Protein AF-A0A8S3GW99-F1 (afdb_monomer)

pLDDT: mean 95.67, std 4.58, range [60.59, 98.62]

Foldseek 3Di:
DDAWWDPVQADPQWDADPSNLDIDHDDADFDTGTPDDDDDDDDDDKDAQADDDPPDKAWDFDFDPPDGRGHHAQCEQGGWTFMQAQRWIHHVNDTDHDDRGGDDHGDID

InterPro domains:
  IPR001870 B30.2/SPRY domain [PS50188] (1-109)
  IPR003877 SPRY domain [PF00622] (43-108)
  IPR013320 Concanavalin A-like lectin/glucanase domain superfamily [SSF49899] (12-106)
  IPR037353 Histone methyltransferase complex subunit ASH2 [PTHR10598] (8-109)
  IPR043136 B30.2/SPRY domain superfamily [G3DSA:2.60.120.920] (6-109)

Nearest PDB structures (foldseek):
  5f6k-assembly1_A  TM=9.921E-01  e=7.432E-11  Homo sapiens
  7bre-assembly2_D  TM=9.880E-01  e=1.049E-10  Homo sapiens
  4x8n-assembly1_A  TM=9.887E-01  e=1.321E-10  Homo sapiens
  5f6k-assembly1_B  TM=9.638E-01  e=1.049E-10  Homo sapiens
  7bre-assembly1_A  TM=9.638E-01  e=1.247E-10  Homo sapiens

Secondary structure (DSSP, 8-state):
----EEEEEE-TT-EE-TTSS-EE--SS---EEES----SS------B-----TT---EEEEE-TTS-TTS-TTSSTTEEEEETTTTEEEETTEEEE--SS---TT-B-

Organism: NCBI:txid392030

Mean predicted aligned error: 2.86 Å

Solvent-accessible surface area (backbone atoms only — not comparable to full-atom values): 6580 Å² total; per-residue (Å²): 133,87,56,43,52,28,85,82,50,44,30,88,76,51,44,66,47,96,68,22,80,49,78,50,70,85,74,76,60,51,31,69,37,61,67,72,84,87,89,79,88,89,84,86,82,74,49,71,33,86,75,65,61,90,95,63,78,56,65,51,73,55,68,48,93,82,41,64,37,75,33,46,64,5,50,43,87,36,18,38,19,43,26,28,61,59,12,25,32,25,39,57,62,44,76,42,86,74,39,92,58,35,65,53,61,75,40,76,82

Sequence (109 aa):
EEKFYSIIYLAQQLKLNDDRLTVTGDKGYCSVRSTHSVSHGAWYYEVTITSMPPNTATRIGWAQLLANLQTPIGTDKFGYSWRSRKGTIFHEACGLHYSNEGYRENDVL

Structure (mmCIF, N/CA/C/O backbone):
data_AF-A0A8S3GW99-F1
#
_entry.id   AF-A0A8S3GW99-F1
#
loop_
_atom_site.group_PDB
_atom_site.id
_atom_site.type_symbol
_atom_site.label_atom_id
_atom_site.label_alt_id
_atom_site.label_comp_id
_atom_site.label_asym_id
_atom_site.label_entity_id
_atom_site.label_seq_id
_atom_site.pdbx_PDB_ins_code
_atom_site.Cartn_x
_atom_site.Cartn_y
_atom_site.Cartn_z
_atom_site.occupancy
_atom_site.B_iso_or_equiv
_atom_site.auth_seq_id
_atom_site.auth_comp_id
_atom_site.auth_asym_id
_atom_site.auth_atom_id
_atom_site.pdbx_PDB_model_num
ATOM 1 N N . GLU A 1 1 ? -13.797 -19.534 3.201 1.00 60.59 1 GLU A N 1
ATOM 2 C CA . GLU A 1 1 ? -13.672 -18.110 2.837 1.00 60.59 1 GLU A CA 1
ATOM 3 C C . GLU A 1 1 ? -12.289 -17.853 2.277 1.00 60.59 1 GLU A C 1
ATOM 5 O O . GLU A 1 1 ? -11.320 -18.438 2.761 1.00 60.59 1 GLU A O 1
ATOM 10 N N . GLU A 1 2 ? -12.213 -17.072 1.205 1.00 74.44 2 GLU A N 1
ATOM 11 C CA . GLU A 1 2 ? -10.954 -16.759 0.541 1.00 74.44 2 GLU A CA 1
ATOM 12 C C . GLU A 1 2 ? -10.189 -15.714 1.350 1.00 74.44 2 GLU A C 1
ATOM 14 O O . GLU A 1 2 ? -10.726 -14.681 1.734 1.00 74.44 2 GLU A O 1
ATOM 19 N N . LYS A 1 3 ? -8.924 -16.006 1.632 1.00 88.00 3 LYS A N 1
ATOM 20 C CA . LYS A 1 3 ? -8.065 -15.132 2.419 1.00 88.00 3 LYS A CA 1
ATOM 21 C C . LYS A 1 3 ? -7.227 -14.267 1.474 1.00 88.00 3 LYS A C 1
ATOM 23 O O . LYS A 1 3 ? -6.405 -14.811 0.732 1.00 88.00 3 LYS A O 1
ATOM 28 N N . PHE A 1 4 ? -7.414 -12.949 1.515 1.00 92.75 4 PHE A N 1
ATOM 29 C CA . PHE A 1 4 ? -6.832 -12.039 0.525 1.00 92.75 4 PHE A CA 1
ATOM 30 C C . PHE A 1 4 ? -5.401 -11.607 0.853 1.00 92.75 4 PHE A C 1
ATOM 32 O O . PHE A 1 4 ? -4.526 -11.707 -0.003 1.00 92.75 4 PHE A O 1
ATOM 39 N N . TYR A 1 5 ? -5.123 -11.148 2.075 1.00 96.75 5 TYR A N 1
ATOM 40 C CA . TYR A 1 5 ? -3.781 -10.686 2.434 1.00 96.75 5 TYR A CA 1
ATOM 41 C C . TYR A 1 5 ? -2.825 -11.853 2.706 1.00 96.75 5 TYR A C 1
ATOM 43 O O . TYR A 1 5 ? -3.138 -12.808 3.426 1.00 96.75 5 TYR A O 1
ATOM 51 N N . SER A 1 6 ? -1.628 -11.771 2.126 1.00 95.62 6 SER A N 1
ATOM 52 C CA . SER A 1 6 ? -0.578 -12.771 2.297 1.00 95.62 6 SER A CA 1
ATOM 53 C C . SER A 1 6 ? 0.076 -12.656 3.671 1.00 95.62 6 SER A C 1
ATOM 55 O O . SER A 1 6 ? 0.345 -11.560 4.146 1.00 95.62 6 SER A O 1
ATOM 57 N N . ILE A 1 7 ? 0.403 -13.800 4.278 1.00 95.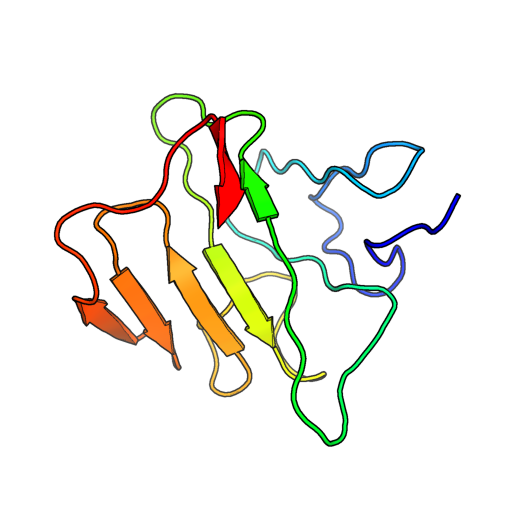31 7 ILE A N 1
ATOM 58 C CA . ILE A 1 7 ? 1.236 -13.877 5.495 1.00 95.31 7 ILE A CA 1
ATOM 59 C C . ILE A 1 7 ? 2.735 -13.958 5.177 1.00 95.31 7 ILE A C 1
ATOM 61 O O . ILE A 1 7 ? 3.560 -13.804 6.068 1.00 95.31 7 ILE A O 1
ATOM 65 N N . ILE A 1 8 ? 3.085 -14.224 3.914 1.00 95.12 8 ILE A N 1
ATOM 66 C CA . ILE A 1 8 ? 4.474 -14.322 3.441 1.00 95.12 8 ILE A CA 1
ATOM 67 C C . ILE A 1 8 ? 4.960 -12.941 2.989 1.00 95.12 8 ILE A C 1
ATOM 69 O O . ILE A 1 8 ? 6.079 -12.538 3.288 1.00 95.12 8 ILE A O 1
ATOM 73 N N . TYR A 1 9 ? 4.100 -12.196 2.290 1.00 96.69 9 TYR A N 1
ATOM 74 C CA . TYR A 1 9 ? 4.392 -10.854 1.782 1.00 96.69 9 TYR A CA 1
ATOM 75 C C . TYR A 1 9 ? 3.772 -9.779 2.680 1.00 96.69 9 TYR A C 1
ATOM 77 O O . TYR A 1 9 ? 2.976 -8.955 2.229 1.00 96.69 9 TYR A O 1
ATOM 85 N N . LEU A 1 10 ? 4.135 -9.825 3.960 1.00 96.56 10 LEU A N 1
ATOM 86 C CA . LEU A 1 10 ? 3.6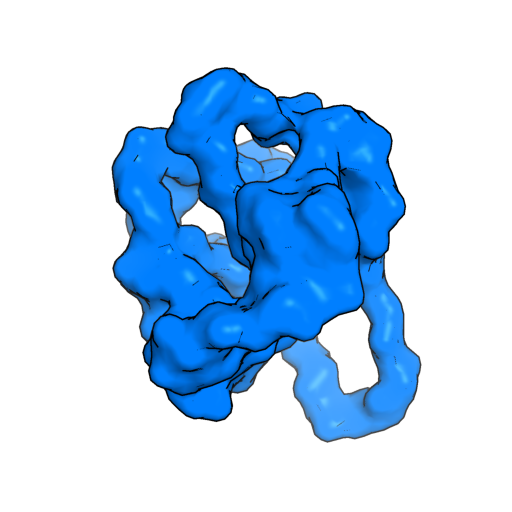32 -8.977 5.036 1.00 96.56 10 LEU A CA 1
ATOM 87 C C . LEU A 1 10 ? 4.815 -8.372 5.792 1.00 96.56 10 LEU A C 1
ATOM 89 O O . LEU A 1 10 ? 5.723 -9.089 6.209 1.00 96.56 10 LEU A O 1
ATOM 93 N N . ALA A 1 11 ? 4.807 -7.058 5.999 1.00 97.38 11 ALA A N 1
ATOM 94 C CA . ALA A 1 11 ? 5.732 -6.441 6.940 1.00 97.38 11 ALA A CA 1
ATOM 95 C C . ALA A 1 11 ? 5.408 -6.861 8.383 1.00 97.38 11 ALA A C 1
ATOM 97 O O . ALA A 1 11 ? 4.251 -6.834 8.790 1.00 97.38 11 ALA A O 1
ATOM 98 N N . GLN A 1 12 ? 6.432 -7.196 9.174 1.00 94.56 12 GLN A N 1
ATOM 99 C CA . GLN A 1 12 ? 6.282 -7.735 10.536 1.00 94.56 12 GLN A CA 1
ATOM 100 C C . GLN A 1 12 ? 5.457 -6.839 11.479 1.00 94.56 12 GLN A C 1
ATOM 102 O O . GLN A 1 12 ? 4.866 -7.319 12.441 1.00 94.56 12 GLN A O 1
ATOM 107 N N . GLN A 1 13 ? 5.439 -5.532 11.226 1.00 94.38 13 GLN A N 1
ATOM 108 C CA . GLN A 1 13 ? 4.748 -4.535 12.037 1.00 94.38 13 GLN A CA 1
ATOM 109 C C . GLN A 1 13 ? 3.239 -4.466 11.752 1.00 94.38 13 GLN A C 1
ATOM 111 O O . GLN A 1 13 ? 2.508 -3.856 12.532 1.00 94.38 13 GLN A O 1
ATOM 116 N N . LEU A 1 14 ? 2.769 -5.061 10.651 1.00 96.75 14 LEU A N 1
ATOM 117 C CA . LEU A 1 14 ? 1.354 -5.089 10.292 1.00 96.75 14 LEU A CA 1
ATOM 118 C C . LEU A 1 14 ? 0.637 -6.249 10.978 1.00 96.75 14 LEU A C 1
ATOM 120 O O . LEU A 1 14 ? 1.153 -7.359 11.092 1.00 96.75 14 LEU A O 1
ATOM 124 N N . LYS A 1 15 ? -0.596 -5.982 11.397 1.00 96.44 15 LYS A N 1
ATOM 125 C CA . LYS A 1 15 ? -1.490 -6.949 12.030 1.00 96.44 15 LYS A CA 1
ATOM 126 C C . LYS A 1 15 ? -2.592 -7.304 11.043 1.00 96.44 15 LYS A C 1
ATOM 128 O O . LYS A 1 15 ? -3.250 -6.410 10.511 1.00 96.44 15 LYS A O 1
ATOM 133 N N . LEU A 1 16 ? -2.775 -8.597 10.804 1.00 96.56 16 LEU A N 1
ATOM 134 C CA . LEU A 1 16 ? -3.909 -9.118 10.049 1.00 96.56 16 LEU A CA 1
ATOM 135 C C . LEU A 1 16 ? -4.980 -9.616 11.016 1.00 96.56 16 LEU A C 1
ATOM 137 O O . LEU A 1 16 ? -4.664 -10.184 12.058 1.00 96.56 16 LEU A O 1
ATOM 141 N N . ASN A 1 17 ? -6.235 -9.419 10.632 1.00 95.25 17 ASN A N 1
ATOM 142 C CA . ASN A 1 17 ? -7.372 -10.162 11.169 1.00 95.25 17 ASN A CA 1
ATOM 143 C C . ASN A 1 17 ? -7.230 -11.666 10.813 1.00 95.25 17 ASN A C 1
ATOM 145 O O . ASN A 1 17 ? -6.599 -12.015 9.811 1.00 95.25 17 ASN A O 1
ATOM 149 N N . ASP A 1 18 ? -7.819 -12.554 11.615 1.00 93.56 18 ASP A N 1
ATOM 150 C CA . ASP A 1 18 ? -7.912 -14.005 11.401 1.00 93.56 18 ASP A CA 1
ATOM 151 C C . ASP A 1 18 ? -8.460 -14.404 10.012 1.00 93.56 18 ASP A C 1
ATOM 153 O O . ASP A 1 18 ? -7.984 -15.376 9.393 1.00 93.56 18 ASP A O 1
ATOM 157 N N . ASP A 1 19 ? -9.423 -13.637 9.486 1.00 93.94 19 ASP A N 1
ATOM 158 C CA . ASP A 1 19 ? -9.983 -13.809 8.136 1.00 93.94 19 ASP A CA 1
ATOM 159 C C . ASP A 1 19 ? -9.005 -13.389 7.018 1.00 93.94 19 ASP A C 1
ATOM 161 O O . ASP A 1 19 ? -9.125 -13.829 5.873 1.00 93.94 19 ASP A O 1
ATOM 165 N N . ARG A 1 20 ? -7.959 -12.625 7.363 1.00 95.12 20 ARG A N 1
ATOM 166 C CA . ARG A 1 20 ? -6.979 -12.000 6.457 1.00 95.12 20 ARG A CA 1
ATOM 167 C C . ARG A 1 20 ? -7.619 -11.122 5.373 1.00 95.12 20 ARG A C 1
ATOM 169 O O . ARG A 1 20 ? -7.104 -11.049 4.254 1.00 95.12 20 ARG A O 1
ATOM 176 N N . LEU A 1 21 ? -8.705 -10.439 5.717 1.00 95.56 21 LEU A N 1
ATOM 177 C CA . LEU A 1 21 ? -9.390 -9.435 4.899 1.00 95.56 21 LEU A CA 1
ATOM 178 C C . LEU A 1 21 ? -9.183 -8.009 5.421 1.00 95.56 21 LEU A C 1
ATOM 180 O O . LEU A 1 21 ? -9.350 -7.054 4.669 1.00 95.56 21 LEU A O 1
ATOM 184 N N . THR A 1 22 ? -8.724 -7.862 6.665 1.00 96.31 22 THR A N 1
ATOM 185 C CA . THR A 1 22 ? -8.373 -6.564 7.258 1.00 96.31 22 THR A CA 1
ATOM 186 C C . THR A 1 22 ? -6.909 -6.537 7.671 1.00 96.31 22 THR A C 1
ATOM 188 O O . THR A 1 22 ? -6.402 -7.483 8.280 1.00 96.31 22 THR A O 1
ATOM 191 N N . VAL A 1 23 ? -6.241 -5.422 7.374 1.00 97.00 23 VAL A N 1
ATOM 192 C CA . VAL A 1 23 ? -4.878 -5.121 7.818 1.00 97.00 23 VAL A CA 1
ATOM 193 C C . VAL A 1 23 ? -4.857 -3.813 8.604 1.00 97.00 23 VAL A C 1
ATOM 195 O O . VAL A 1 23 ? -5.539 -2.850 8.259 1.00 97.00 23 VAL A O 1
ATOM 198 N N . THR A 1 24 ? -4.067 -3.764 9.671 1.00 96.50 24 THR A N 1
ATOM 199 C CA . THR A 1 24 ? -3.865 -2.561 10.486 1.00 96.50 24 THR A CA 1
ATOM 200 C C . THR A 1 24 ? -2.385 -2.388 10.806 1.00 96.50 24 THR A C 1
ATOM 202 O O . THR A 1 24 ? -1.678 -3.361 11.063 1.00 96.50 24 THR A O 1
ATOM 205 N N . GLY A 1 25 ? -1.910 -1.144 10.800 1.00 93.62 25 GLY A N 1
ATOM 206 C CA . GLY A 1 25 ? -0.550 -0.779 11.196 1.00 93.62 25 GLY A CA 1
ATOM 207 C C . GLY A 1 25 ? -0.560 0.368 12.202 1.00 93.62 25 GLY A C 1
ATOM 208 O O . GLY A 1 25 ? -1.435 1.228 12.151 1.00 93.62 25 GLY A O 1
ATOM 209 N N . ASP A 1 26 ? 0.412 0.374 13.114 1.00 88.56 26 ASP A N 1
ATOM 210 C CA . ASP A 1 26 ? 0.540 1.376 14.183 1.00 88.56 26 ASP A CA 1
ATOM 211 C C . ASP A 1 26 ? 1.931 2.045 14.250 1.00 88.56 26 ASP A C 1
ATOM 213 O O . ASP A 1 26 ? 2.110 3.027 14.972 1.00 88.56 26 ASP A O 1
ATOM 217 N N . LYS A 1 27 ? 2.919 1.567 13.475 1.00 83.69 27 LYS A N 1
ATOM 218 C CA . LYS A 1 27 ? 4.316 2.041 13.505 1.00 83.69 27 LYS A CA 1
ATOM 219 C C . LYS A 1 27 ? 4.846 2.391 12.119 1.00 83.69 27 LYS A C 1
ATOM 221 O O . LYS A 1 27 ? 5.498 1.581 11.466 1.00 83.69 27 LYS A O 1
ATOM 226 N N . GLY A 1 28 ? 4.624 3.640 11.712 1.00 91.44 28 GLY A N 1
ATOM 227 C CA . GLY A 1 28 ? 5.118 4.157 10.437 1.00 91.44 28 GLY A CA 1
ATOM 228 C C . GLY A 1 28 ? 4.535 3.423 9.227 1.00 91.44 28 GLY A C 1
ATOM 229 O O . GLY A 1 28 ? 3.611 2.620 9.341 1.00 91.44 28 GLY A O 1
ATOM 230 N N . TYR A 1 29 ? 5.062 3.730 8.044 1.00 95.25 29 TYR A N 1
ATOM 231 C CA . TYR A 1 29 ? 4.619 3.070 6.823 1.00 95.25 29 TYR A CA 1
ATOM 232 C C . TYR A 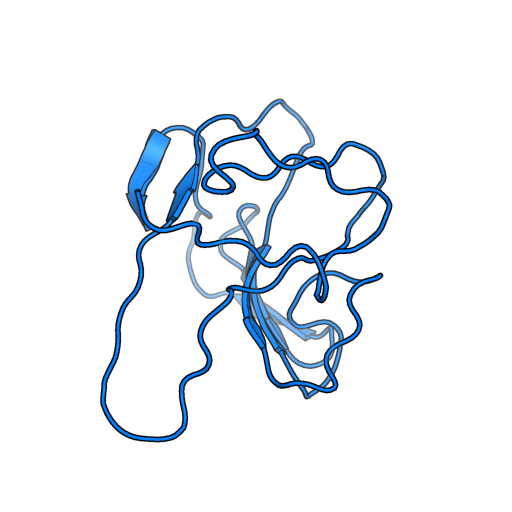1 29 ? 5.343 1.749 6.601 1.00 95.25 29 TYR A C 1
ATOM 234 O O . TYR A 1 29 ? 6.567 1.684 6.624 1.00 95.25 29 TYR A O 1
ATOM 242 N N . CYS A 1 30 ? 4.557 0.739 6.272 1.00 97.00 30 CYS A N 1
ATOM 243 C CA . CYS A 1 30 ? 4.985 -0.532 5.718 1.00 97.00 30 CYS A CA 1
ATOM 244 C C . CYS A 1 30 ? 3.823 -1.106 4.889 1.00 97.00 30 CYS A C 1
ATOM 246 O O . CYS A 1 30 ? 2.753 -0.494 4.816 1.00 97.00 30 CYS A O 1
ATOM 248 N N . SER A 1 31 ? 4.043 -2.234 4.222 1.00 97.56 31 SER A N 1
ATOM 249 C CA . SER A 1 31 ? 3.128 -2.759 3.210 1.00 97.56 31 SER A CA 1
ATOM 250 C C . SER A 1 31 ? 2.849 -4.253 3.386 1.00 97.56 31 SER A C 1
ATOM 252 O O . SER A 1 31 ? 3.657 -5.011 3.927 1.00 97.56 31 SER A O 1
ATOM 254 N N . VAL A 1 32 ? 1.694 -4.673 2.875 1.00 97.88 32 VAL A N 1
ATOM 255 C CA . VAL A 1 32 ? 1.287 -6.070 2.686 1.00 97.88 32 VAL A CA 1
ATOM 256 C C . VAL A 1 32 ? 0.848 -6.260 1.235 1.00 97.88 32 VAL A C 1
ATOM 258 O O . VAL A 1 32 ? 0.427 -5.299 0.591 1.00 97.88 32 VAL A O 1
ATOM 261 N N . ARG A 1 33 ? 0.944 -7.482 0.709 1.00 97.38 33 ARG A N 1
ATOM 262 C CA . ARG A 1 33 ? 0.427 -7.840 -0.622 1.00 97.38 33 ARG A CA 1
ATOM 263 C C . ARG A 1 33 ? -0.706 -8.854 -0.542 1.00 97.38 33 ARG A C 1
ATOM 265 O O . ARG A 1 33 ? -0.835 -9.586 0.441 1.00 97.38 33 ARG A O 1
ATOM 272 N N . SER A 1 34 ? -1.488 -8.925 -1.612 1.00 96.19 34 SER A N 1
ATOM 273 C CA . SER A 1 34 ? -2.458 -9.993 -1.836 1.00 96.19 34 SER A CA 1
ATOM 274 C C . SER A 1 34 ? -1.778 -11.363 -1.982 1.00 96.19 34 SER A C 1
ATOM 276 O O . SER A 1 34 ? -0.575 -11.476 -2.232 1.00 96.19 34 SER A O 1
ATOM 278 N N . THR A 1 35 ? -2.562 -12.427 -1.837 1.00 95.50 35 THR A N 1
ATOM 279 C CA . THR A 1 35 ? -2.184 -13.814 -2.145 1.00 95.50 35 THR A CA 1
ATOM 280 C C . THR A 1 35 ? -2.109 -14.083 -3.647 1.00 95.50 35 THR A C 1
ATOM 282 O O . THR A 1 35 ? -1.377 -14.975 -4.070 1.00 95.50 35 THR A O 1
ATOM 285 N N . HIS A 1 36 ? -2.810 -13.282 -4.450 1.00 93.44 36 HIS A N 1
ATOM 286 C CA . HIS A 1 36 ? -2.888 -13.417 -5.901 1.00 93.44 36 HIS A CA 1
ATOM 287 C C . HIS A 1 36 ? -2.084 -12.326 -6.605 1.00 93.44 36 HIS A C 1
ATOM 289 O O . HIS A 1 36 ? -2.096 -11.166 -6.192 1.00 93.44 36 HIS A O 1
ATOM 295 N N . SER A 1 37 ? -1.403 -12.708 -7.686 1.00 94.25 37 SER A N 1
ATOM 296 C CA . SER A 1 37 ? -0.685 -11.790 -8.572 1.00 94.25 37 SER A CA 1
ATOM 297 C C . SER A 1 37 ? -1.360 -11.734 -9.938 1.00 94.25 37 SER A C 1
ATOM 299 O O . SER A 1 37 ? -1.966 -12.709 -10.379 1.00 94.25 37 SER A O 1
ATOM 301 N N . VAL A 1 38 ? -1.234 -10.592 -10.608 1.00 96.19 38 VAL A N 1
ATOM 302 C CA . VAL A 1 38 ? -1.737 -10.380 -11.965 1.00 96.19 38 VAL A CA 1
ATOM 303 C C . VAL A 1 38 ? -0.561 -10.419 -12.934 1.00 96.19 38 VAL A C 1
ATOM 305 O O . VAL A 1 38 ? 0.423 -9.711 -12.731 1.00 96.19 38 VAL A O 1
ATOM 308 N N . SER A 1 39 ? -0.660 -11.235 -13.987 1.00 96.44 39 SER A N 1
ATOM 309 C CA . SER A 1 39 ? 0.355 -11.299 -15.050 1.00 96.44 39 SER A CA 1
ATOM 310 C C . SER A 1 39 ? -0.119 -10.690 -16.373 1.00 96.44 39 SER A C 1
ATOM 312 O O . SER A 1 39 ? 0.664 -10.028 -17.043 1.00 96.44 39 SER A O 1
ATOM 314 N N . HIS A 1 40 ? -1.3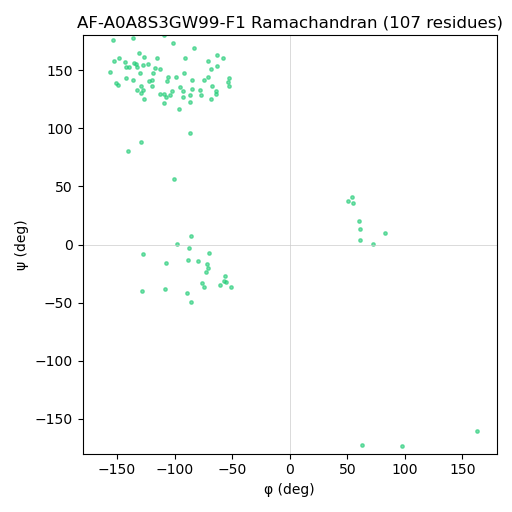89 -10.887 -16.743 1.00 97.12 40 HIS A N 1
ATOM 315 C CA . HIS A 1 40 ? -1.977 -10.433 -18.010 1.00 97.12 40 HIS A CA 1
ATOM 316 C C . HIS A 1 40 ? -3.485 -10.204 -17.850 1.00 97.12 40 HIS A C 1
ATOM 318 O O . HIS A 1 40 ? -4.097 -10.824 -16.985 1.00 97.12 40 HIS A O 1
ATOM 324 N N . GLY A 1 41 ? -4.097 -9.385 -18.7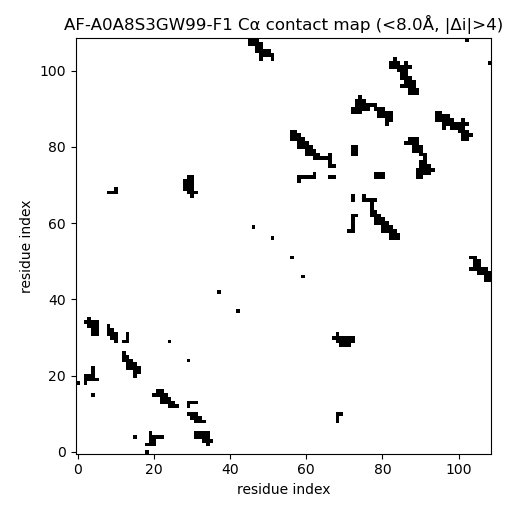12 1.00 97.56 41 GLY A N 1
ATOM 325 C CA . GLY A 1 41 ? -5.544 -9.119 -18.726 1.00 97.56 41 GLY A CA 1
ATOM 326 C C . GLY A 1 41 ? -5.951 -7.831 -18.002 1.00 97.56 41 GLY A C 1
ATOM 327 O O . GLY A 1 41 ? -5.098 -7.051 -17.582 1.00 97.56 41 GLY A O 1
ATOM 328 N N . ALA A 1 42 ? -7.262 -7.614 -17.872 1.00 97.38 42 ALA A N 1
ATOM 329 C CA . ALA A 1 42 ? -7.849 -6.487 -17.150 1.00 97.38 42 ALA A CA 1
ATOM 330 C C . ALA A 1 42 ? -8.498 -6.983 -15.855 1.00 97.38 42 ALA A C 1
ATOM 332 O O . ALA A 1 42 ? -9.270 -7.939 -15.870 1.00 97.38 42 ALA A O 1
ATOM 333 N N . TRP A 1 43 ? -8.166 -6.331 -14.746 1.00 96.81 43 TRP A N 1
ATOM 334 C CA . TRP A 1 43 ? -8.551 -6.746 -13.401 1.00 96.81 43 TRP A CA 1
ATOM 335 C C . TRP A 1 43 ? -8.931 -5.517 -12.596 1.00 96.81 43 TRP A C 1
ATOM 337 O O . TRP A 1 43 ? -8.412 -4.426 -12.841 1.00 96.81 43 TRP A O 1
ATOM 347 N N . TYR A 1 44 ? -9.792 -5.714 -11.609 1.00 95.88 44 TYR A N 1
ATOM 348 C CA . TYR A 1 44 ? -10.108 -4.704 -10.615 1.00 95.88 44 TYR A CA 1
ATOM 349 C C . TYR A 1 44 ? -10.117 -5.348 -9.229 1.00 95.88 44 TYR A C 1
ATOM 351 O O . TYR A 1 44 ? -10.274 -6.561 -9.090 1.00 95.88 44 TYR A O 1
ATOM 359 N N . TYR A 1 45 ? -9.903 -4.523 -8.216 1.00 95.81 45 TYR A N 1
ATOM 360 C CA . TYR A 1 45 ? -10.121 -4.847 -6.816 1.00 95.81 45 TYR A CA 1
ATOM 361 C C . TYR A 1 45 ? -10.662 -3.587 -6.152 1.00 95.81 45 TYR A C 1
ATOM 363 O O . TYR A 1 45 ? -10.425 -2.489 -6.656 1.00 95.81 45 TYR A O 1
ATOM 371 N N . GLU A 1 46 ? -11.352 -3.757 -5.035 1.00 97.12 46 GLU A N 1
ATOM 372 C CA . GLU A 1 46 ? -11.846 -2.644 -4.233 1.00 97.12 46 GLU A CA 1
ATOM 373 C C . GLU A 1 46 ? -11.195 -2.673 -2.853 1.00 97.12 46 GLU A C 1
ATOM 375 O O . GLU A 1 46 ? -10.813 -3.736 -2.347 1.00 97.12 46 GLU A O 1
ATOM 380 N N . VAL A 1 47 ? -11.064 -1.503 -2.229 1.00 97.31 47 VAL A N 1
ATOM 381 C CA . VAL A 1 47 ? -10.620 -1.393 -0.834 1.00 97.31 47 VAL A CA 1
ATOM 382 C C . VAL A 1 47 ? -11.613 -0.568 -0.043 1.00 97.31 47 VAL A C 1
ATOM 384 O O . VAL A 1 47 ? -11.871 0.588 -0.363 1.00 97.31 47 VAL A O 1
ATOM 387 N N . THR A 1 48 ? -12.108 -1.143 1.049 1.00 98.12 48 THR A N 1
ATOM 388 C CA . THR A 1 48 ? -12.894 -0.412 2.041 1.00 98.12 48 THR A CA 1
ATOM 389 C C . THR A 1 48 ? -11.990 0.112 3.148 1.00 98.12 48 THR A C 1
ATOM 391 O O . THR A 1 48 ? -11.251 -0.647 3.781 1.00 98.12 48 THR A O 1
ATOM 394 N N . ILE A 1 49 ? -12.070 1.410 3.428 1.00 97.88 49 ILE A N 1
ATOM 395 C CA . ILE A 1 49 ? -11.361 2.019 4.555 1.00 97.88 49 ILE A CA 1
ATOM 396 C C . ILE A 1 49 ? -12.224 1.899 5.807 1.00 97.88 49 ILE A C 1
ATOM 398 O O . ILE A 1 49 ? -13.098 2.721 6.058 1.00 97.88 49 ILE A O 1
ATOM 402 N N . THR A 1 50 ? -11.975 0.868 6.607 1.00 97.12 50 THR A N 1
ATOM 403 C CA . THR A 1 50 ? -12.806 0.556 7.779 1.00 97.12 50 THR A CA 1
ATOM 404 C C . THR A 1 50 ? -12.566 1.478 8.967 1.00 97.12 50 THR A C 1
ATOM 406 O O . THR A 1 50 ? -13.498 1.750 9.714 1.00 97.12 50 THR A O 1
ATOM 409 N N . SER A 1 51 ? -11.330 1.950 9.158 1.00 96.00 51 SER A N 1
ATOM 410 C CA . SER A 1 51 ? -11.022 2.962 10.163 1.00 96.00 51 SER A CA 1
ATOM 411 C C . SER A 1 51 ? -9.857 3.852 9.756 1.00 96.00 51 SER A C 1
ATOM 413 O O . SER A 1 51 ? -8.838 3.365 9.262 1.00 96.00 51 SER A O 1
ATOM 415 N N . MET A 1 52 ? -9.990 5.161 9.982 1.00 95.56 52 MET A N 1
ATOM 416 C CA . MET A 1 52 ? -8.917 6.128 9.729 1.00 95.56 52 MET A CA 1
ATOM 417 C C . MET A 1 52 ? -8.850 7.207 10.825 1.00 95.56 52 MET A C 1
ATOM 419 O O . MET A 1 52 ? -9.320 8.329 10.624 1.00 95.56 52 MET A O 1
ATOM 423 N N . PRO A 1 53 ? -8.237 6.907 11.988 1.00 94.62 53 PRO A N 1
ATOM 424 C CA . PRO A 1 53 ? -8.086 7.872 13.075 1.00 94.62 53 PRO A CA 1
ATOM 425 C C . PRO A 1 53 ? -7.321 9.145 12.660 1.00 94.62 53 PRO A C 1
ATOM 427 O O . PRO A 1 53 ? -6.541 9.124 11.697 1.00 94.62 53 PRO A O 1
ATOM 430 N N . PRO A 1 54 ? -7.453 10.258 13.407 1.00 92.81 54 PRO A N 1
ATOM 431 C CA . PRO A 1 54 ? -6.698 11.479 13.139 1.00 92.81 54 PRO A CA 1
ATOM 432 C C . PRO A 1 54 ? -5.187 11.229 13.047 1.00 92.81 54 PRO A C 1
ATOM 434 O O . PRO A 1 54 ? -4.626 10.423 13.782 1.00 92.81 54 PRO A O 1
ATOM 437 N N . ASN A 1 55 ? -4.515 11.954 12.149 1.00 90.44 55 ASN A N 1
ATOM 438 C CA . ASN A 1 55 ? -3.076 11.819 11.871 1.00 90.44 55 ASN A CA 1
ATOM 439 C C . ASN A 1 55 ? -2.614 10.449 11.348 1.00 90.44 55 ASN A C 1
ATOM 441 O O . ASN A 1 55 ? -1.409 10.223 11.245 1.00 90.44 55 ASN A O 1
ATOM 445 N N . THR A 1 56 ? -3.532 9.581 10.928 1.00 94.38 56 THR A N 1
ATOM 446 C CA . THR A 1 56 ? -3.193 8.383 10.155 1.00 94.38 56 THR A CA 1
ATOM 447 C C . THR A 1 56 ? -3.241 8.662 8.654 1.00 94.38 56 THR A C 1
ATOM 449 O O . THR A 1 56 ? -3.789 9.668 8.190 1.00 94.38 56 THR A O 1
ATOM 452 N N . ALA A 1 57 ? -2.586 7.803 7.880 1.00 95.00 57 ALA A N 1
ATOM 453 C CA . ALA A 1 57 ? -2.660 7.822 6.432 1.00 95.00 57 ALA A CA 1
ATOM 454 C C . ALA A 1 57 ? -2.317 6.444 5.881 1.00 95.00 57 ALA A C 1
ATOM 456 O O . ALA A 1 57 ? -1.480 5.735 6.437 1.00 95.00 57 ALA A O 1
ATOM 457 N N . THR A 1 58 ? -2.930 6.100 4.758 1.00 96.81 58 THR A N 1
ATOM 458 C CA . THR A 1 58 ? -2.676 4.852 4.047 1.00 96.81 58 THR A CA 1
ATOM 459 C C . THR A 1 58 ? -2.326 5.144 2.593 1.00 96.81 58 THR A C 1
ATOM 461 O O . THR A 1 58 ? -2.534 6.252 2.078 1.00 96.81 58 THR A O 1
ATOM 464 N N . ARG A 1 59 ? -1.707 4.153 1.948 1.00 97.62 59 ARG A N 1
ATOM 465 C CA . ARG A 1 59 ? -1.516 4.116 0.502 1.00 97.62 59 ARG A CA 1
ATOM 466 C C . ARG A 1 59 ? -2.042 2.790 -0.022 1.00 97.62 59 ARG A C 1
ATOM 468 O O . ARG A 1 59 ? -1.693 1.750 0.526 1.00 97.62 59 ARG A O 1
ATOM 475 N N . ILE A 1 60 ? -2.831 2.850 -1.086 1.00 97.62 60 ILE A N 1
ATOM 476 C CA . ILE A 1 60 ? -3.349 1.680 -1.799 1.00 97.62 60 ILE A CA 1
ATOM 477 C C . ILE A 1 60 ? -2.841 1.714 -3.233 1.00 97.62 60 ILE A C 1
ATOM 479 O O . ILE A 1 60 ? -2.643 2.794 -3.789 1.00 97.62 60 ILE A O 1
ATOM 483 N N . GLY A 1 61 ? -2.603 0.555 -3.831 1.00 97.75 61 GLY A N 1
ATOM 484 C CA . GLY A 1 61 ? -2.192 0.485 -5.225 1.00 97.75 61 GLY A CA 1
ATOM 485 C C . GLY A 1 61 ? -1.566 -0.848 -5.593 1.00 97.75 61 GLY A C 1
ATOM 486 O O . GLY A 1 61 ? -1.716 -1.843 -4.887 1.00 97.75 61 GLY A O 1
ATOM 487 N N . TRP A 1 62 ? -0.824 -0.831 -6.695 1.00 98.25 62 TRP A N 1
ATOM 488 C CA . TRP A 1 62 ? -0.193 -2.005 -7.279 1.00 98.25 62 TRP A CA 1
ATOM 489 C C . TRP A 1 62 ? 1.310 -2.004 -7.028 1.00 98.25 62 TRP A C 1
ATOM 491 O O . TRP A 1 62 ? 1.967 -0.959 -7.054 1.00 98.25 62 TRP A O 1
ATOM 501 N N . ALA A 1 63 ? 1.867 -3.194 -6.821 1.00 97.94 63 ALA A N 1
ATOM 502 C CA . ALA A 1 63 ? 3.294 -3.382 -6.624 1.00 97.94 63 ALA A CA 1
ATOM 503 C C . ALA A 1 63 ? 3.789 -4.661 -7.304 1.00 97.94 63 ALA A C 1
ATOM 505 O O . ALA A 1 63 ? 3.115 -5.690 -7.297 1.00 97.94 63 ALA A O 1
ATOM 506 N N . GLN A 1 64 ? 4.998 -4.601 -7.851 1.00 97.62 64 GLN A N 1
ATOM 507 C CA . GLN A 1 64 ? 5.737 -5.758 -8.335 1.00 97.62 64 GLN A CA 1
ATOM 508 C C . GLN A 1 64 ? 6.482 -6.449 -7.182 1.00 97.62 64 GLN A C 1
ATOM 510 O O . GLN A 1 64 ? 6.625 -5.914 -6.080 1.00 97.62 64 GLN A O 1
ATOM 515 N N . LEU A 1 65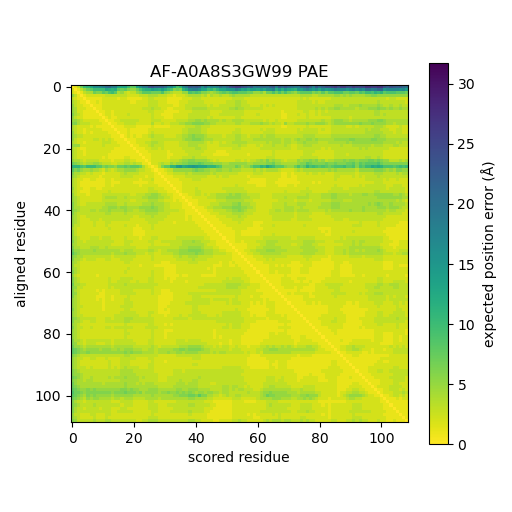 ? 7.009 -7.648 -7.451 1.00 95.38 65 LEU A N 1
ATOM 516 C CA . LEU A 1 65 ? 7.642 -8.519 -6.454 1.00 95.38 65 LEU A CA 1
ATOM 517 C C . LEU A 1 65 ? 8.790 -7.852 -5.676 1.00 95.38 65 LEU A C 1
ATOM 519 O O . LEU A 1 65 ? 8.986 -8.167 -4.501 1.00 95.38 65 LEU A O 1
ATOM 523 N N . LEU A 1 66 ? 9.522 -6.933 -6.307 1.00 97.19 66 LEU A N 1
ATOM 524 C CA . LEU A 1 66 ? 10.709 -6.292 -5.734 1.00 97.19 66 LEU A CA 1
ATOM 525 C C . LEU A 1 66 ? 10.409 -5.043 -4.890 1.00 97.19 66 LEU A C 1
ATOM 527 O O . LEU A 1 66 ? 11.334 -4.492 -4.301 1.00 97.19 66 LEU A O 1
ATOM 531 N N . ALA A 1 67 ? 9.146 -4.611 -4.790 1.00 97.75 67 ALA A N 1
ATOM 532 C CA . ALA A 1 67 ? 8.783 -3.456 -3.969 1.00 97.75 67 ALA A CA 1
ATOM 533 C C . ALA A 1 67 ? 9.049 -3.719 -2.476 1.00 97.75 67 ALA A C 1
ATOM 535 O O . ALA A 1 67 ? 8.599 -4.733 -1.935 1.00 97.75 67 ALA A O 1
ATOM 536 N N . ASN A 1 68 ? 9.745 -2.823 -1.781 1.00 96.75 68 ASN A N 1
ATOM 537 C CA . ASN A 1 68 ? 10.113 -3.059 -0.382 1.00 96.75 68 ASN A CA 1
ATOM 538 C C . ASN A 1 68 ? 8.881 -3.053 0.554 1.00 96.75 68 ASN A C 1
ATOM 540 O O . ASN A 1 68 ? 8.128 -2.087 0.606 1.00 96.75 68 ASN A O 1
ATOM 544 N N . LEU A 1 69 ? 8.686 -4.121 1.339 1.00 97.44 69 LEU A N 1
ATOM 545 C CA 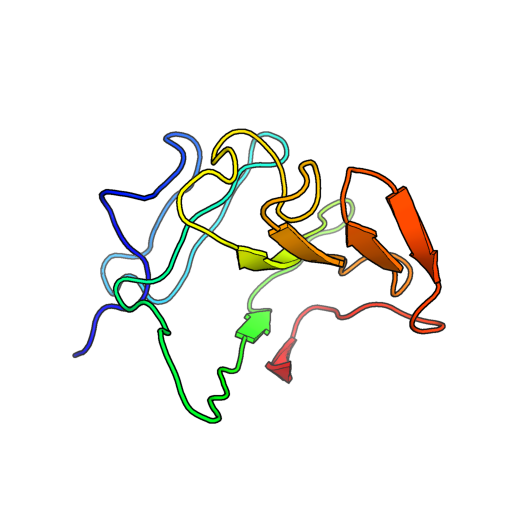. LEU A 1 69 ? 7.572 -4.217 2.297 1.00 97.44 69 LEU A CA 1
ATOM 546 C C . LEU A 1 69 ? 7.731 -3.276 3.503 1.00 97.44 69 LEU A C 1
ATOM 548 O O . LEU A 1 69 ? 6.749 -2.962 4.165 1.00 97.44 69 LEU A O 1
ATOM 552 N N . GLN A 1 70 ? 8.945 -2.809 3.796 1.00 96.81 70 GLN A N 1
ATOM 553 C CA . GLN A 1 70 ? 9.240 -1.915 4.925 1.00 96.81 70 GLN A CA 1
ATOM 554 C C . GLN A 1 70 ? 9.034 -0.427 4.595 1.00 96.81 70 GLN A C 1
ATOM 556 O O . GLN A 1 70 ? 9.386 0.444 5.384 1.00 96.81 70 GLN A O 1
ATOM 561 N N . THR A 1 71 ? 8.480 -0.120 3.423 1.00 96.81 71 THR A N 1
ATOM 562 C CA . THR A 1 71 ? 8.170 1.238 2.968 1.00 96.81 71 THR A CA 1
ATOM 563 C C . THR A 1 71 ? 6.728 1.291 2.453 1.00 96.81 71 THR A C 1
ATOM 565 O O . THR A 1 71 ? 6.110 0.242 2.232 1.00 96.81 71 THR A O 1
ATOM 568 N N . PRO A 1 72 ? 6.131 2.486 2.282 1.00 97.19 72 PRO A N 1
ATOM 569 C CA . PRO A 1 72 ? 4.849 2.575 1.599 1.00 97.19 72 PRO A CA 1
ATOM 570 C C . PRO A 1 72 ? 5.001 2.241 0.113 1.00 97.19 72 PRO A C 1
ATOM 572 O O . PRO A 1 72 ? 6.027 2.536 -0.504 1.00 97.19 72 PRO A O 1
ATOM 575 N N . ILE A 1 73 ? 3.936 1.710 -0.487 1.00 98.06 73 ILE A N 1
ATOM 576 C CA . ILE A 1 73 ? 3.858 1.497 -1.937 1.00 98.06 73 ILE A CA 1
ATOM 577 C C . ILE A 1 73 ? 4.165 2.821 -2.670 1.00 98.06 73 ILE A C 1
ATOM 579 O O . ILE A 1 73 ? 3.781 3.911 -2.227 1.00 98.06 73 ILE A O 1
ATOM 583 N N . GLY A 1 74 ? 4.910 2.743 -3.775 1.00 98.06 74 GLY A N 1
ATOM 584 C CA . GLY A 1 74 ? 5.325 3.907 -4.567 1.00 98.06 74 GLY A CA 1
ATOM 585 C C . GLY A 1 74 ? 6.559 4.649 -4.048 1.00 98.06 74 GLY A C 1
ATOM 586 O O . GLY A 1 74 ? 6.846 5.742 -4.529 1.00 98.06 74 GLY A O 1
ATOM 587 N N . THR A 1 75 ? 7.284 4.103 -3.065 1.00 97.81 75 THR A N 1
ATOM 588 C CA . THR A 1 75 ? 8.611 4.621 -2.675 1.00 97.81 75 THR A CA 1
ATOM 589 C C . THR A 1 75 ? 9.696 4.266 -3.690 1.00 97.81 75 THR A C 1
ATOM 591 O O . THR A 1 75 ? 10.591 5.068 -3.926 1.00 97.81 75 THR A O 1
ATOM 594 N N . ASP A 1 76 ? 9.627 3.084 -4.292 1.00 97.75 76 ASP A N 1
ATOM 595 C CA . ASP A 1 76 ? 10.555 2.637 -5.329 1.00 97.75 76 ASP A CA 1
ATOM 596 C C . ASP A 1 76 ? 9.865 2.586 -6.703 1.00 97.75 76 ASP 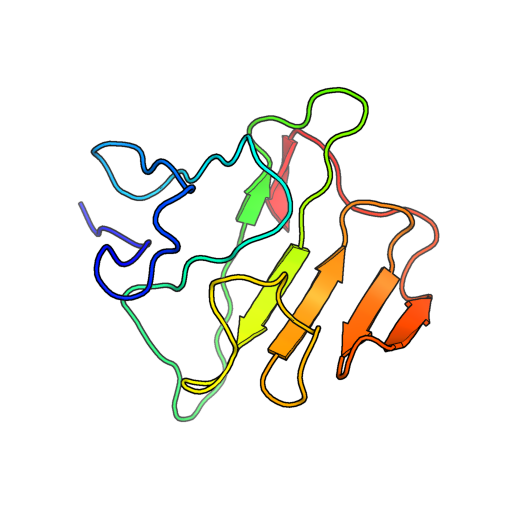A C 1
ATOM 598 O O . ASP A 1 76 ? 8.676 2.892 -6.846 1.00 97.75 76 ASP A O 1
ATOM 602 N N . LYS A 1 77 ? 10.627 2.189 -7.724 1.00 98.31 77 LYS A N 1
ATOM 603 C CA . LYS A 1 77 ? 10.142 2.021 -9.101 1.00 98.31 77 LYS A CA 1
ATOM 604 C C . LYS A 1 77 ? 9.201 0.830 -9.296 1.00 98.31 77 LYS A C 1
ATOM 606 O O . LYS A 1 77 ? 8.672 0.638 -10.385 1.00 98.31 77 LYS A O 1
ATOM 611 N N . PHE A 1 78 ? 9.030 -0.011 -8.279 1.00 98.50 78 PHE A N 1
ATOM 612 C CA . PHE A 1 78 ? 8.256 -1.245 -8.363 1.00 98.50 78 PHE A CA 1
ATOM 613 C C . PHE A 1 78 ? 6.835 -1.078 -7.828 1.00 98.50 78 PHE A C 1
ATOM 615 O O . PHE A 1 78 ? 6.081 -2.047 -7.841 1.00 98.50 78 PHE A O 1
ATOM 622 N N . GLY A 1 79 ? 6.449 0.113 -7.365 1.00 98.19 79 GLY A N 1
ATOM 623 C CA . GLY A 1 79 ? 5.105 0.387 -6.870 1.00 98.19 79 GLY A CA 1
ATOM 624 C C . GLY A 1 79 ? 4.500 1.668 -7.432 1.00 98.19 79 GLY A C 1
ATOM 625 O O . GLY A 1 79 ? 5.200 2.634 -7.734 1.00 98.19 79 GLY A O 1
ATOM 626 N N . TYR A 1 80 ? 3.173 1.674 -7.497 1.00 98.56 80 TYR A N 1
ATOM 627 C CA . TYR A 1 80 ? 2.341 2.836 -7.791 1.00 98.56 80 TYR A CA 1
ATOM 628 C C . TYR A 1 80 ? 1.231 2.874 -6.753 1.00 98.56 80 TYR A C 1
ATOM 630 O O . TYR A 1 80 ? 0.620 1.844 -6.470 1.00 98.56 80 TYR A O 1
ATOM 638 N N . SER A 1 81 ? 0.967 4.031 -6.156 1.00 98.50 81 SER A N 1
ATOM 639 C CA . SER A 1 81 ? -0.076 4.113 -5.132 1.00 98.50 81 SER A CA 1
ATOM 640 C C . SER A 1 81 ? -0.788 5.444 -5.082 1.00 98.50 81 SER A C 1
ATOM 642 O O . SER A 1 81 ? -0.253 6.459 -5.514 1.00 98.50 81 SER A O 1
ATOM 644 N N . TRP A 1 82 ? -1.970 5.432 -4.481 1.00 98.25 82 TRP A N 1
ATOM 645 C CA . TRP A 1 82 ? -2.751 6.599 -4.122 1.00 98.25 82 TRP A CA 1
ATOM 646 C C . TRP A 1 82 ? -2.822 6.734 -2.602 1.00 98.25 82 TRP A C 1
ATOM 648 O O . TRP A 1 82 ? -3.109 5.776 -1.874 1.00 98.25 82 TRP A O 1
ATOM 658 N N . ARG A 1 83 ? -2.515 7.933 -2.108 1.00 97.38 83 ARG A N 1
ATOM 659 C CA . ARG A 1 83 ? -2.471 8.260 -0.683 1.00 97.38 83 ARG A CA 1
ATOM 660 C C . ARG A 1 83 ? -3.791 8.873 -0.218 1.00 97.38 83 ARG A C 1
ATOM 662 O O . ARG A 1 83 ? -4.259 9.837 -0.821 1.00 97.38 83 ARG A O 1
ATOM 669 N N . SER A 1 84 ? -4.276 8.422 0.940 1.00 96.81 84 SER A N 1
ATOM 670 C CA . SER A 1 84 ? -5.488 8.946 1.597 1.00 96.81 84 SER A CA 1
ATOM 671 C C . SER A 1 84 ? -5.426 10.450 1.891 1.00 96.81 84 SER A C 1
ATOM 673 O O . SER A 1 84 ? -6.415 11.170 1.854 1.00 96.81 84 SER A O 1
ATOM 675 N N . ARG A 1 85 ? -4.228 10.982 2.151 1.00 94.12 85 ARG A N 1
ATOM 676 C CA . ARG A 1 85 ? -4.008 12.417 2.354 1.00 94.12 85 ARG A CA 1
ATOM 677 C C . ARG A 1 85 ? -3.768 13.159 1.042 1.00 94.12 85 ARG A C 1
ATOM 679 O O . ARG A 1 85 ? -2.807 12.857 0.327 1.00 94.12 85 ARG A O 1
ATOM 686 N N . LYS A 1 86 ? -4.532 14.240 0.837 1.00 93.19 86 LYS A N 1
ATOM 687 C CA . LYS A 1 86 ? -4.362 15.230 -0.247 1.00 93.19 86 LYS A CA 1
ATOM 688 C C . LYS A 1 86 ? -4.477 14.652 -1.666 1.00 93.19 86 LYS A C 1
ATOM 690 O O . LYS A 1 86 ? -3.892 15.222 -2.583 1.00 93.19 86 LYS A O 1
ATOM 695 N N . GLY A 1 87 ? -5.108 13.486 -1.823 1.00 94.62 87 GLY A N 1
ATOM 696 C CA . GLY A 1 87 ? -5.370 12.906 -3.139 1.00 94.62 87 GLY A CA 1
ATOM 697 C C . GLY A 1 87 ? -4.126 12.755 -4.015 1.00 94.62 87 GLY A C 1
ATOM 698 O O . GLY A 1 87 ? -4.140 13.117 -5.185 1.00 94.62 87 GLY A O 1
ATOM 699 N N . THR A 1 88 ? -3.001 12.334 -3.434 1.00 98.12 88 THR A N 1
ATOM 700 C CA . THR A 1 88 ? -1.694 12.331 -4.115 1.00 98.12 88 THR A CA 1
ATOM 701 C C . THR A 1 88 ? -1.341 10.921 -4.569 1.00 98.12 88 THR A C 1
ATOM 703 O O . THR A 1 88 ? -1.408 9.997 -3.754 1.00 98.12 88 THR A O 1
ATOM 706 N N . ILE A 1 89 ? -0.923 10.751 -5.823 1.00 98.44 89 ILE A N 1
ATOM 707 C CA . ILE A 1 89 ? -0.348 9.490 -6.310 1.00 98.44 89 ILE A CA 1
ATOM 708 C C . ILE A 1 89 ? 1.175 9.494 -6.153 1.00 98.44 89 ILE A C 1
ATOM 710 O O . ILE A 1 89 ? 1.798 10.550 -6.226 1.00 98.44 89 ILE A O 1
ATOM 714 N N . PHE A 1 90 ? 1.771 8.330 -5.903 1.00 98.56 90 PHE A N 1
ATOM 715 C CA . PHE A 1 90 ? 3.203 8.164 -5.659 1.00 98.56 90 PHE A CA 1
ATOM 716 C C . PHE A 1 90 ? 3.817 7.078 -6.539 1.00 98.56 90 PHE A C 1
ATOM 718 O O . PHE A 1 90 ? 3.272 5.975 -6.634 1.00 98.56 90 PHE A O 1
ATOM 725 N N . HIS A 1 91 ? 4.991 7.388 -7.086 1.00 98.62 91 HIS A N 1
ATOM 726 C CA . HIS A 1 91 ? 5.905 6.477 -7.773 1.00 98.62 91 HIS A CA 1
ATOM 727 C C . HIS A 1 91 ? 7.340 6.991 -7.599 1.00 98.62 91 HIS A C 1
ATOM 729 O O . HIS A 1 91 ? 7.543 8.202 -7.653 1.00 98.62 91 HIS A O 1
ATOM 735 N N . GLU A 1 92 ? 8.316 6.111 -7.353 1.00 98.06 92 GLU A N 1
ATOM 736 C CA . GLU A 1 92 ? 9.722 6.502 -7.113 1.00 98.06 92 GLU A CA 1
ATOM 737 C C . GLU A 1 92 ? 9.890 7.599 -6.042 1.00 98.06 92 GLU A C 1
ATOM 739 O O . GLU A 1 92 ? 10.704 8.509 -6.164 1.00 98.06 92 GLU A O 1
ATOM 744 N N . ALA A 1 93 ? 9.071 7.537 -4.988 1.00 97.50 93 ALA A N 1
ATOM 745 C CA . ALA A 1 93 ? 8.978 8.534 -3.919 1.00 97.50 93 ALA A CA 1
ATOM 746 C C . ALA A 1 93 ? 8.556 9.948 -4.375 1.00 97.50 93 ALA A C 1
ATOM 748 O O . ALA A 1 93 ? 8.424 10.848 -3.540 1.00 97.50 93 ALA A O 1
ATOM 749 N N . CYS A 1 94 ? 8.244 10.141 -5.655 1.00 98.12 94 CYS A N 1
ATOM 750 C CA . CYS A 1 94 ? 7.707 11.374 -6.204 1.00 98.12 94 CYS A CA 1
ATOM 751 C C . CYS A 1 94 ? 6.181 11.389 -6.080 1.00 98.12 94 CYS A C 1
ATOM 753 O O . CYS A 1 94 ? 5.488 10.491 -6.557 1.00 98.12 94 CYS A O 1
ATOM 755 N N . GLY A 1 95 ? 5.656 12.416 -5.409 1.00 97.88 95 GLY A N 1
ATOM 756 C CA . GLY A 1 95 ? 4.221 12.642 -5.279 1.00 97.88 95 GLY A CA 1
ATOM 757 C C . GLY A 1 95 ? 3.700 13.564 -6.377 1.00 97.88 95 GLY A C 1
ATOM 758 O O . GLY A 1 95 ? 4.257 14.641 -6.579 1.00 97.88 95 GLY A O 1
ATOM 759 N N . LEU A 1 96 ? 2.605 13.179 -7.030 1.00 98.00 96 LEU A N 1
ATOM 760 C CA . LEU A 1 96 ? 1.880 14.006 -7.993 1.00 98.00 96 LEU A CA 1
ATOM 761 C C . LEU A 1 96 ? 0.442 14.228 -7.526 1.00 98.00 96 LEU A C 1
ATOM 763 O O . LEU A 1 96 ? -0.194 13.336 -6.958 1.00 98.00 96 LEU A O 1
ATOM 767 N N . HIS A 1 97 ? -0.069 15.437 -7.747 1.00 97.38 97 HIS A N 1
ATOM 768 C CA . HIS A 1 97 ? -1.476 15.733 -7.508 1.00 97.38 97 HIS A CA 1
ATOM 769 C C . HIS A 1 97 ? -2.347 14.895 -8.451 1.00 97.38 97 HIS A C 1
ATOM 771 O O . HIS A 1 97 ? -2.072 14.835 -9.647 1.00 97.38 97 HIS A O 1
ATOM 777 N N . TYR A 1 98 ? -3.380 14.257 -7.903 1.00 96.44 98 TYR A N 1
ATOM 778 C CA . TYR A 1 98 ? -4.318 13.429 -8.660 1.00 96.44 98 TYR A CA 1
ATOM 779 C C . TYR A 1 98 ? -5.770 13.829 -8.393 1.00 96.44 98 TYR A C 1
ATOM 781 O O . TYR A 1 98 ? -6.570 13.902 -9.319 1.00 96.44 98 TYR A O 1
ATOM 789 N N . SER A 1 99 ? -6.098 14.151 -7.142 1.00 96.12 99 SER A N 1
ATOM 790 C CA . SER A 1 99 ? -7.422 14.618 -6.740 1.00 96.12 99 SER A CA 1
ATOM 791 C C . SER A 1 99 ? -7.325 15.705 -5.668 1.00 96.12 99 SER A C 1
ATOM 793 O O . SER A 1 99 ? -6.361 15.766 -4.900 1.00 96.12 99 SER A O 1
ATOM 795 N N . ASN A 1 100 ? -8.330 16.585 -5.615 1.00 94.62 100 ASN A N 1
ATOM 796 C CA . ASN A 1 100 ? -8.401 17.680 -4.635 1.00 94.62 100 ASN A CA 1
ATOM 797 C C . ASN A 1 100 ? -8.434 17.165 -3.191 1.00 94.62 100 ASN A C 1
ATOM 799 O O . ASN A 1 100 ? -7.830 17.756 -2.297 1.00 94.62 100 ASN A O 1
ATOM 803 N N . GLU A 1 101 ? -9.084 16.023 -2.986 1.00 94.19 101 GLU A N 1
ATOM 804 C CA . GLU A 1 101 ? -9.164 15.321 -1.711 1.00 94.19 101 GLU A CA 1
ATOM 805 C C . GLU A 1 101 ? -8.639 13.898 -1.877 1.00 94.19 101 GLU A C 1
ATOM 807 O O . GLU A 1 101 ? -8.623 13.358 -2.982 1.00 94.19 101 GLU A O 1
ATOM 812 N N . GLY A 1 102 ? -8.161 13.291 -0.794 1.00 95.06 102 GLY A N 1
ATOM 813 C CA . GLY A 1 102 ? -7.908 11.853 -0.795 1.00 95.06 102 GLY A CA 1
ATOM 814 C C . GLY A 1 102 ? -9.038 11.120 -0.088 1.00 95.06 102 GLY A C 1
ATOM 815 O O . GLY A 1 102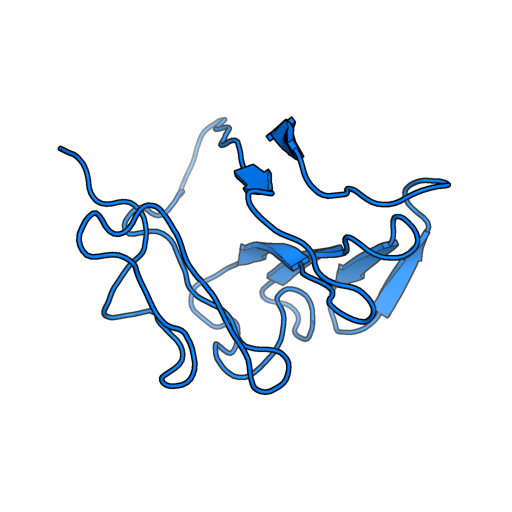 ? -9.927 11.746 0.486 1.00 95.06 102 GLY A O 1
ATOM 816 N N . TYR A 1 103 ? -8.990 9.799 -0.151 1.00 97.19 103 TYR A N 1
ATOM 817 C CA . TYR A 1 103 ? -10.008 8.947 0.443 1.00 97.19 103 TYR A CA 1
ATOM 818 C C . TYR A 1 103 ? -9.967 8.937 1.975 1.00 97.19 103 TYR A C 1
ATOM 820 O O . TYR A 1 103 ? -8.932 9.208 2.596 1.00 97.19 103 TYR A O 1
ATOM 828 N N . ARG A 1 104 ? -11.098 8.584 2.581 1.00 97.00 104 ARG A N 1
ATOM 829 C CA . ARG A 1 104 ? -11.352 8.635 4.024 1.00 97.00 104 ARG A CA 1
ATOM 830 C C . ARG A 1 104 ? -12.060 7.380 4.531 1.00 97.00 104 ARG A C 1
ATOM 832 O O . ARG A 1 104 ? -12.370 6.466 3.777 1.00 97.00 104 ARG A O 1
ATOM 839 N N . GLU A 1 105 ? -12.272 7.337 5.843 1.00 97.75 105 GLU A N 1
ATOM 840 C CA . GLU A 1 105 ? -13.054 6.292 6.508 1.00 97.75 105 GLU A CA 1
ATOM 841 C C . GLU A 1 105 ? -14.439 6.127 5.862 1.00 97.75 105 GLU A C 1
ATOM 843 O O . GLU A 1 105 ? -15.119 7.114 5.579 1.00 97.75 105 GLU A O 1
ATOM 848 N N . ASN A 1 106 ? -14.843 4.871 5.674 1.00 97.75 106 ASN A N 1
ATOM 849 C CA . ASN A 1 106 ? -16.055 4.398 5.000 1.00 97.75 106 ASN A CA 1
ATOM 850 C C . ASN A 1 106 ? -16.091 4.543 3.471 1.00 97.75 106 ASN A C 1
ATOM 852 O O . ASN A 1 106 ? -17.078 4.123 2.867 1.00 97.75 106 ASN A O 1
ATOM 856 N N . ASP A 1 107 ? -15.045 5.070 2.829 1.00 98.19 107 ASP A N 1
ATOM 857 C CA . ASP A 1 107 ? -14.975 5.029 1.369 1.00 98.19 107 ASP A CA 1
ATOM 858 C C . ASP A 1 107 ? -14.723 3.591 0.876 1.00 98.19 107 ASP A C 1
ATOM 860 O O . ASP A 1 107 ? -13.968 2.821 1.487 1.00 98.19 107 ASP A O 1
ATOM 864 N N . VAL A 1 108 ? -15.340 3.263 -0.263 1.00 98.19 108 VAL A N 1
ATOM 865 C CA . VAL A 1 108 ? -15.023 2.101 -1.102 1.00 98.19 108 VAL A CA 1
ATOM 866 C C . VAL A 1 108 ? -14.373 2.641 -2.370 1.00 98.19 108 VAL A C 1
ATOM 868 O O . VAL A 1 108 ? -14.947 3.506 -3.035 1.00 98.19 108 VAL A O 1
ATOM 871 N N . LEU A 1 109 ? -13.152 2.187 -2.636 1.00 95.19 109 LEU A N 1
ATOM 872 C CA . LEU A 1 109 ? -12.244 2.728 -3.651 1.00 95.19 109 LEU A CA 1
ATOM 873 C C . LEU A 1 109 ? -11.970 1.709 -4.740 1.00 95.19 109 LEU A C 1
ATOM 875 O O . LEU A 1 109 ? -11.758 0.538 -4.347 1.00 95.19 109 LEU A O 1
#

Radius of gyration: 13.48 Å; Cα contacts (8 Å, |Δi|>4): 207; chains: 1; bounding box: 27×36×33 Å